Protein AF-A0A417Z3B4-F1 (afdb_monomer_lite)

Structure (mmCIF, N/CA/C/O backbone):
data_AF-A0A417Z3B4-F1
#
_entry.id   AF-A0A417Z3B4-F1
#
loop_
_atom_site.group_PDB
_atom_site.id
_atom_site.type_symbol
_atom_site.label_atom_id
_atom_site.label_alt_id
_atom_site.label_comp_id
_atom_site.label_asym_id
_atom_site.label_entity_id
_atom_site.label_seq_id
_atom_site.pdbx_PDB_ins_code
_atom_site.Cartn_x
_atom_site.Cartn_y
_atom_site.Cartn_z
_atom_site.occupancy
_atom_site.B_iso_or_equiv
_atom_site.auth_seq_id
_atom_site.auth_comp_id
_atom_site.auth_asym_id
_atom_site.auth_atom_id
_atom_site.pdbx_PDB_model_num
ATOM 1 N N . MET A 1 1 ? 19.750 57.402 -3.730 1.00 43.84 1 MET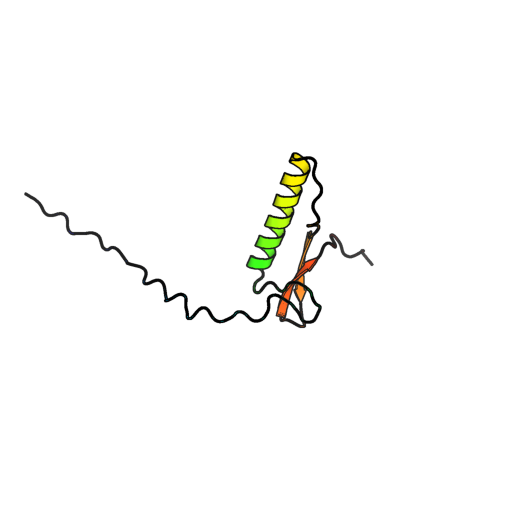 A N 1
ATOM 2 C CA . MET A 1 1 ? 18.890 57.104 -4.896 1.00 43.84 1 MET A CA 1
ATOM 3 C C . MET A 1 1 ? 19.124 55.664 -5.330 1.00 43.84 1 MET A C 1
ATOM 5 O O . MET A 1 1 ? 20.268 55.245 -5.408 1.00 43.84 1 MET A O 1
ATOM 9 N N . SER A 1 2 ? 18.022 54.934 -5.515 1.00 51.94 2 SER A N 1
ATOM 10 C CA . SER A 1 2 ? 17.836 53.557 -6.003 1.00 51.94 2 SER A CA 1
ATOM 11 C C . SER A 1 2 ? 18.866 53.071 -7.038 1.00 51.94 2 SER A C 1
ATOM 13 O O . SER A 1 2 ? 19.339 53.855 -7.855 1.00 51.94 2 SER A O 1
ATOM 15 N N . ARG A 1 3 ? 19.190 51.771 -7.088 1.00 50.28 3 ARG A N 1
ATOM 16 C CA . ARG A 1 3 ? 18.411 50.765 -7.844 1.00 50.28 3 ARG A CA 1
ATOM 17 C C . ARG A 1 3 ? 18.693 49.338 -7.333 1.00 50.28 3 ARG A C 1
ATOM 19 O O . ARG A 1 3 ? 19.794 48.830 -7.504 1.00 50.28 3 ARG A O 1
ATOM 26 N N . ARG A 1 4 ? 17.680 48.681 -6.751 1.00 54.50 4 ARG A N 1
ATOM 27 C CA . ARG A 1 4 ? 17.624 47.214 -6.595 1.00 54.50 4 ARG A CA 1
ATOM 28 C C . ARG A 1 4 ? 17.097 46.639 -7.911 1.00 54.50 4 ARG A C 1
ATOM 30 O O . ARG A 1 4 ? 16.037 47.066 -8.362 1.00 54.50 4 ARG A O 1
ATOM 37 N N . THR A 1 5 ? 17.835 45.737 -8.548 1.00 61.47 5 THR A N 1
ATOM 38 C CA . THR A 1 5 ? 17.408 45.052 -9.777 1.00 61.47 5 THR A CA 1
ATOM 39 C C . THR A 1 5 ? 16.436 43.903 -9.463 1.00 61.47 5 THR A C 1
ATOM 41 O O . THR A 1 5 ? 16.470 43.352 -8.359 1.00 61.47 5 THR A O 1
ATOM 44 N N . PRO A 1 6 ? 15.516 43.569 -10.387 1.00 53.91 6 PRO A N 1
ATOM 45 C CA . PRO A 1 6 ? 14.380 42.707 -10.095 1.00 53.91 6 PRO A CA 1
ATOM 46 C C . PRO A 1 6 ? 14.712 41.209 -10.123 1.00 53.91 6 PRO A C 1
ATOM 48 O O . PRO A 1 6 ? 15.534 40.722 -10.893 1.00 53.91 6 PRO A O 1
ATOM 51 N N . SER A 1 7 ? 13.978 40.509 -9.262 1.00 55.25 7 SER A N 1
ATOM 52 C CA . SER A 1 7 ? 13.848 39.066 -9.062 1.00 55.25 7 SER A CA 1
ATOM 53 C C . SER A 1 7 ? 13.861 38.219 -10.346 1.00 55.25 7 SER A C 1
ATOM 55 O O . SER A 1 7 ? 12.958 38.309 -11.180 1.00 55.25 7 SER A O 1
ATOM 57 N N . HIS A 1 8 ? 14.840 37.313 -10.461 1.00 51.72 8 HIS A N 1
ATOM 58 C CA . HIS A 1 8 ? 14.801 36.179 -11.388 1.00 51.72 8 HIS A CA 1
ATOM 59 C C . HIS A 1 8 ? 13.772 35.146 -10.908 1.00 51.72 8 HIS A C 1
ATOM 61 O O . HIS A 1 8 ? 14.110 34.119 -10.317 1.00 51.72 8 HIS A O 1
ATOM 67 N N . ILE A 1 9 ? 12.494 35.399 -11.178 1.00 58.44 9 ILE A N 1
ATOM 68 C CA . ILE A 1 9 ? 11.444 34.403 -10.982 1.00 58.44 9 ILE A CA 1
ATOM 69 C C . ILE A 1 9 ? 11.594 33.369 -12.106 1.00 58.44 9 ILE A C 1
ATOM 71 O O . ILE A 1 9 ? 11.103 33.560 -13.217 1.00 58.44 9 ILE A O 1
ATOM 75 N N . ARG A 1 10 ? 12.300 32.265 -11.830 1.00 56.16 10 ARG A N 1
ATOM 76 C CA . ARG A 1 10 ? 12.255 31.050 -12.658 1.00 56.16 10 ARG A CA 1
ATOM 77 C C . ARG A 1 10 ? 10.827 30.503 -12.613 1.00 56.16 10 ARG A C 1
ATOM 79 O O . ARG A 1 10 ?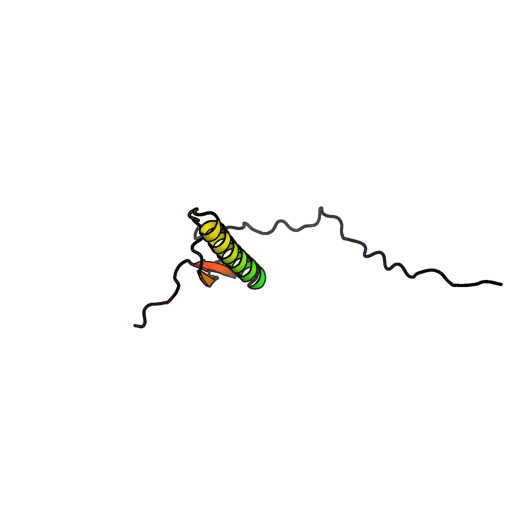 10.489 29.677 -11.768 1.00 56.16 10 ARG A O 1
ATOM 86 N N . THR A 1 11 ? 9.973 30.974 -13.514 1.00 56.22 11 THR A N 1
ATOM 87 C CA . THR A 1 11 ? 8.670 30.369 -13.780 1.00 56.22 11 THR A CA 1
ATOM 88 C C . THR A 1 11 ? 8.912 28.969 -14.327 1.00 56.22 11 THR A C 1
ATOM 90 O O . THR A 1 11 ? 9.259 28.761 -15.488 1.00 56.22 11 THR A O 1
ATOM 93 N N . THR A 1 12 ? 8.778 27.971 -13.457 1.00 59.09 12 THR A N 1
ATOM 94 C CA . THR A 1 12 ? 8.778 26.572 -13.874 1.00 59.09 12 THR A CA 1
ATOM 95 C C . THR A 1 12 ? 7.571 26.375 -14.793 1.00 59.09 12 THR A C 1
ATOM 97 O O . THR A 1 12 ? 6.424 26.365 -14.348 1.00 59.09 12 THR A O 1
ATOM 100 N N . ARG A 1 13 ? 7.809 26.287 -16.109 1.00 59.84 13 ARG A N 1
ATOM 101 C CA . ARG A 1 13 ? 6.779 25.934 -17.095 1.00 59.84 13 ARG A CA 1
ATOM 102 C C . ARG A 1 13 ? 6.293 24.522 -16.763 1.00 59.84 13 ARG A C 1
ATOM 104 O O . ARG A 1 13 ? 6.890 23.539 -17.189 1.00 59.84 13 ARG A O 1
ATOM 111 N N . ARG A 1 14 ? 5.241 24.408 -15.947 1.00 60.78 14 ARG A N 1
ATOM 112 C CA . ARG A 1 14 ? 4.555 23.135 -15.704 1.00 60.78 14 ARG A CA 1
ATOM 113 C C . ARG A 1 14 ? 3.958 22.674 -17.030 1.00 60.78 14 ARG A C 1
ATOM 115 O O . ARG A 1 14 ? 3.176 23.398 -17.639 1.00 60.78 14 ARG A O 1
ATOM 122 N N . ALA A 1 15 ? 4.367 21.490 -17.477 1.00 60.25 15 ALA A N 1
ATOM 123 C CA . ALA A 1 15 ? 3.889 20.889 -18.714 1.00 60.25 15 ALA A CA 1
ATOM 124 C C . ALA A 1 15 ? 2.347 20.756 -18.724 1.00 60.25 15 ALA A C 1
ATOM 126 O O . ALA A 1 15 ? 1.741 20.551 -17.664 1.00 60.25 15 ALA A O 1
ATOM 127 N N . PRO A 1 16 ? 1.699 20.864 -19.900 1.00 59.53 16 PRO A N 1
ATOM 128 C CA . PRO A 1 16 ? 0.249 20.763 -20.026 1.00 59.53 16 PRO A CA 1
ATOM 129 C C . PRO A 1 16 ? -0.249 19.383 -19.577 1.00 59.53 16 PRO A C 1
ATOM 131 O O . PRO A 1 16 ? 0.258 18.345 -20.004 1.00 59.53 16 PRO A O 1
ATOM 134 N N . ARG A 1 17 ? -1.282 19.381 -18.723 1.00 58.16 17 ARG A N 1
ATOM 135 C CA . ARG A 1 17 ? -1.832 18.190 -18.042 1.00 58.16 17 ARG A CA 1
ATOM 136 C C . ARG A 1 17 ? -2.347 17.097 -18.994 1.00 58.16 17 ARG A C 1
ATOM 138 O O . ARG A 1 17 ? -2.535 15.965 -18.565 1.00 58.16 17 ARG A O 1
ATOM 145 N N . HIS A 1 18 ? -2.545 17.415 -20.272 1.00 61.56 18 HIS A N 1
ATOM 146 C CA . HIS A 1 18 ? -3.128 16.519 -21.274 1.00 61.56 18 HIS A CA 1
ATOM 147 C C . HIS A 1 18 ? -2.135 15.515 -21.891 1.00 61.56 18 HIS A C 1
ATOM 149 O O . HIS A 1 18 ? -2.574 14.547 -22.500 1.00 61.56 18 HIS A O 1
ATOM 155 N N . LEU A 1 19 ? -0.818 15.686 -21.695 1.00 58.16 19 LEU A N 1
ATOM 156 C CA . LEU A 1 19 ? 0.204 14.690 -22.076 1.00 58.16 19 LEU A CA 1
ATOM 157 C C . LEU A 1 19 ? 0.567 13.723 -20.936 1.00 58.16 19 LEU A C 1
ATOM 159 O O . LEU A 1 19 ? 1.570 13.009 -21.014 1.00 58.16 19 LEU A O 1
ATOM 163 N N . ALA A 1 20 ? -0.228 13.679 -19.864 1.00 57.41 20 ALA A N 1
ATOM 164 C CA . ALA A 1 20 ? -0.090 12.642 -18.852 1.00 57.41 20 ALA A CA 1
ATOM 165 C C . ALA A 1 20 ? -0.414 11.288 -19.502 1.00 57.41 20 ALA A C 1
ATOM 167 O O . ALA A 1 20 ? -1.579 10.927 -19.666 1.00 57.41 20 ALA A O 1
ATOM 168 N N . LYS A 1 21 ? 0.634 10.569 -19.931 1.00 55.53 21 LYS A N 1
ATOM 169 C CA . LYS A 1 21 ? 0.553 9.212 -20.484 1.00 55.53 21 LYS A CA 1
ATOM 170 C C . LYS A 1 21 ? -0.404 8.399 -19.612 1.00 55.53 21 LYS A C 1
ATOM 172 O O . LYS A 1 21 ? -0.178 8.311 -18.404 1.00 55.53 21 LYS A O 1
ATOM 177 N N . LYS A 1 22 ? -1.467 7.837 -20.207 1.00 50.69 22 LYS A N 1
ATOM 178 C CA . LYS A 1 22 ? -2.343 6.876 -19.523 1.00 50.69 22 LYS A CA 1
ATOM 179 C C . LYS A 1 22 ? -1.434 5.798 -18.945 1.00 50.69 22 LYS A C 1
ATOM 181 O O . LYS A 1 22 ? -0.794 5.065 -19.695 1.00 50.69 22 LYS A O 1
ATOM 186 N N . HIS A 1 23 ? -1.300 5.771 -17.622 1.00 52.56 23 HIS A N 1
ATOM 187 C CA . HIS A 1 23 ? -0.574 4.689 -16.988 1.00 52.56 23 HIS A CA 1
ATOM 188 C C . HIS A 1 23 ? -1.349 3.401 -17.268 1.00 52.56 23 HIS A C 1
ATOM 190 O O . HIS A 1 23 ? -2.566 3.411 -17.069 1.00 52.56 23 HIS A O 1
ATOM 196 N N . PRO A 1 24 ? -0.678 2.344 -17.767 1.00 55.34 24 PRO A N 1
ATOM 197 C CA . PRO A 1 24 ? -1.318 1.051 -17.953 1.00 55.34 24 PRO A CA 1
ATOM 198 C C . PRO A 1 24 ? -1.917 0.619 -16.618 1.00 55.34 24 PRO A C 1
ATOM 200 O O . PRO A 1 24 ? -1.401 1.001 -15.561 1.00 55.34 24 PRO A O 1
ATOM 203 N N . ASP A 1 25 ? -3.038 -0.087 -16.703 1.00 60.69 25 ASP A N 1
ATOM 204 C CA . ASP A 1 25 ? -3.952 -0.384 -15.611 1.00 60.69 25 ASP A CA 1
ATOM 205 C C . ASP A 1 25 ? -3.278 -0.600 -14.250 1.00 60.69 25 ASP A C 1
ATOM 207 O O . ASP A 1 25 ? -2.250 -1.266 -14.104 1.00 60.69 25 ASP A O 1
ATOM 211 N N . ARG A 1 26 ? -3.904 -0.041 -13.207 1.00 69.31 26 ARG A N 1
ATOM 212 C CA . ARG A 1 26 ? -3.480 -0.213 -11.804 1.00 69.31 26 ARG A CA 1
ATOM 213 C C . ARG A 1 26 ? -3.607 -1.664 -11.324 1.00 69.31 26 ARG A C 1
ATOM 215 O O . ARG A 1 26 ? -3.338 -1.936 -10.157 1.00 69.31 26 ARG A O 1
ATOM 222 N N . SER A 1 27 ? -4.041 -2.575 -12.187 1.00 76.69 27 SER A N 1
ATOM 223 C CA . SER A 1 27 ? -4.209 -3.996 -11.934 1.00 76.69 27 SER A CA 1
ATOM 224 C C . SER A 1 27 ? -3.130 -4.800 -12.651 1.00 76.69 27 SER A C 1
ATOM 226 O O . SER A 1 27 ? -2.849 -4.604 -13.829 1.00 76.69 27 SER A O 1
ATOM 228 N N . CYS A 1 28 ? -2.530 -5.729 -11.922 1.00 82.81 28 CYS A N 1
ATOM 229 C CA . CYS A 1 28 ? -1.811 -6.858 -12.488 1.00 82.81 28 CYS A CA 1
ATOM 230 C C . CYS A 1 28 ? -2.819 -7.874 -13.049 1.00 82.81 28 CYS A C 1
ATOM 232 O O . CYS A 1 28 ? -3.928 -7.971 -12.527 1.00 82.81 28 CYS A O 1
ATOM 234 N N . ASP A 1 29 ? -2.407 -8.704 -14.008 1.00 80.62 29 ASP A N 1
ATOM 235 C CA . ASP A 1 29 ? -3.213 -9.820 -14.538 1.00 80.62 29 ASP A CA 1
ATOM 236 C C . ASP A 1 29 ? -3.659 -10.809 -13.445 1.00 80.62 29 ASP A C 1
ATOM 238 O O . ASP A 1 29 ? -4.680 -11.474 -13.566 1.00 80.62 29 ASP A O 1
ATOM 242 N N . SER A 1 30 ? -2.941 -10.848 -12.315 1.00 78.75 30 SER A N 1
ATOM 243 C CA . SER A 1 30 ? -3.358 -11.577 -11.104 1.00 78.75 30 SER A CA 1
ATOM 244 C C . SER A 1 30 ? -4.563 -10.971 -10.365 1.00 78.75 30 SER A C 1
ATOM 246 O O . SER A 1 30 ? -4.930 -11.459 -9.299 1.00 78.75 30 SER A O 1
ATOM 248 N N . GLY A 1 31 ? -5.123 -9.858 -10.845 1.00 82.44 31 GLY A N 1
ATOM 249 C CA . GLY A 1 31 ? -6.157 -9.076 -10.161 1.00 82.44 31 GLY A CA 1
ATOM 250 C C . GLY A 1 31 ? -5.640 -8.238 -8.984 1.00 82.44 31 GLY A C 1
ATOM 251 O O . GLY A 1 31 ? -6.410 -7.524 -8.345 1.00 82.44 31 GLY A O 1
ATOM 252 N N . LYS A 1 32 ? -4.336 -8.298 -8.676 1.00 84.06 32 LYS A N 1
ATOM 253 C CA . LYS A 1 32 ? -3.718 -7.529 -7.583 1.00 84.06 32 LYS A CA 1
ATOM 254 C C . LYS A 1 32 ? -3.405 -6.098 -8.008 1.00 84.06 32 LYS A C 1
ATOM 256 O O . LYS A 1 32 ? -3.142 -5.826 -9.177 1.00 84.06 32 LYS A O 1
ATOM 261 N N . ILE A 1 33 ? -3.374 -5.186 -7.036 1.00 86.69 33 ILE A N 1
ATOM 262 C CA . ILE A 1 33 ? -2.995 -3.790 -7.275 1.00 86.69 33 ILE A CA 1
ATOM 263 C C . ILE A 1 33 ? -1.507 -3.722 -7.635 1.00 86.69 33 ILE A C 1
ATOM 265 O O . ILE A 1 33 ? -0.647 -4.112 -6.842 1.00 86.69 33 ILE A O 1
ATOM 269 N N . ARG A 1 34 ? -1.222 -3.180 -8.820 1.00 89.25 34 ARG A N 1
ATOM 270 C CA . ARG A 1 34 ? 0.120 -2.908 -9.326 1.00 89.25 34 ARG A CA 1
ATOM 271 C C . ARG A 1 34 ? 0.566 -1.513 -8.905 1.00 89.25 34 ARG A C 1
ATOM 273 O O . ARG A 1 34 ? 0.019 -0.505 -9.356 1.00 89.25 34 ARG A O 1
ATOM 280 N N . TYR A 1 35 ? 1.634 -1.451 -8.121 1.00 88.56 35 TYR A N 1
ATOM 281 C CA . TYR A 1 35 ? 2.385 -0.222 -7.898 1.00 88.56 35 TYR A CA 1
ATOM 282 C C . TYR A 1 35 ? 3.503 -0.120 -8.934 1.00 88.56 35 TYR A C 1
ATOM 284 O O . TYR A 1 35 ? 4.251 -1.073 -9.156 1.00 88.56 35 TYR A O 1
ATOM 292 N N . ARG A 1 36 ? 3.591 1.041 -9.593 1.00 83.50 36 ARG A N 1
ATOM 293 C CA . ARG A 1 36 ? 4.571 1.299 -10.656 1.00 83.50 36 ARG A CA 1
ATOM 294 C C . ARG A 1 36 ? 6.007 1.192 -10.145 1.00 83.50 36 ARG A C 1
ATOM 296 O O . ARG A 1 36 ? 6.818 0.526 -10.771 1.00 83.50 36 ARG A O 1
ATOM 303 N N . ASP A 1 37 ? 6.269 1.817 -9.002 1.00 87.00 37 ASP A N 1
ATOM 304 C CA . ASP A 1 37 ? 7.602 1.957 -8.423 1.00 87.00 37 ASP A CA 1
ATOM 305 C C . ASP A 1 37 ? 7.595 1.530 -6.953 1.00 87.00 37 ASP A C 1
ATOM 307 O O . ASP A 1 37 ? 6.573 1.641 -6.264 1.00 87.00 37 ASP A O 1
ATOM 311 N N . HIS A 1 38 ? 8.756 1.107 -6.446 1.00 87.69 38 HIS A N 1
ATOM 312 C CA . HIS A 1 38 ? 8.917 0.697 -5.049 1.00 87.69 38 HIS A CA 1
ATOM 313 C C . HIS A 1 38 ? 8.491 1.808 -4.081 1.00 87.69 38 HIS A C 1
ATOM 315 O O . HIS A 1 38 ? 7.807 1.550 -3.097 1.00 87.69 38 HIS A O 1
ATOM 321 N N . VAL A 1 39 ? 8.812 3.066 -4.403 1.00 89.19 39 VAL A N 1
ATOM 322 C CA . VAL A 1 39 ? 8.431 4.240 -3.600 1.00 89.19 39 VAL A CA 1
ATOM 323 C C . VAL A 1 39 ? 6.911 4.361 -3.462 1.00 89.19 39 VAL A C 1
ATOM 325 O O . VAL A 1 39 ? 6.410 4.632 -2.372 1.00 89.19 39 VAL A O 1
ATOM 328 N N . ALA A 1 40 ? 6.163 4.111 -4.541 1.00 87.25 40 ALA A N 1
ATOM 329 C CA . ALA A 1 40 ? 4.703 4.134 -4.501 1.00 87.25 40 ALA A CA 1
ATOM 330 C C . ALA A 1 40 ? 4.145 3.000 -3.624 1.00 87.25 40 ALA A C 1
ATOM 332 O O . ALA A 1 40 ? 3.188 3.215 -2.881 1.00 87.25 40 ALA A O 1
ATOM 333 N N . ALA A 1 41 ? 4.770 1.820 -3.662 1.00 90.81 41 ALA A N 1
ATOM 334 C CA . ALA A 1 41 ? 4.405 0.699 -2.799 1.00 90.81 41 ALA A CA 1
ATOM 335 C C . ALA A 1 41 ? 4.710 0.983 -1.315 1.00 90.81 41 ALA A C 1
ATOM 337 O O . ALA A 1 41 ? 3.869 0.716 -0.461 1.00 90.81 41 ALA A O 1
ATOM 338 N N . VAL A 1 42 ? 5.863 1.589 -1.003 1.00 91.94 42 VAL A N 1
ATOM 339 C CA . VAL A 1 42 ? 6.229 2.024 0.360 1.00 91.94 42 VAL A CA 1
ATOM 340 C C . VAL A 1 42 ? 5.259 3.075 0.881 1.00 91.94 42 VAL A C 1
ATOM 342 O O . VAL A 1 42 ? 4.771 2.959 2.002 1.00 91.94 42 VAL A O 1
ATOM 345 N N . SER A 1 43 ? 4.920 4.072 0.062 1.00 91.25 43 SER A N 1
ATOM 346 C CA . SER A 1 43 ? 3.935 5.086 0.440 1.00 91.25 43 SER A CA 1
ATOM 347 C C . SER A 1 43 ? 2.584 4.452 0.777 1.00 91.25 43 SER A C 1
ATOM 349 O O . SER A 1 43 ? 2.009 4.773 1.814 1.00 91.25 43 SER A O 1
ATOM 351 N N . ALA A 1 44 ? 2.118 3.498 -0.033 1.00 90.50 44 ALA A N 1
ATOM 352 C CA . ALA A 1 44 ? 0.883 2.775 0.242 1.00 90.50 44 ALA A CA 1
ATOM 353 C C . ALA A 1 44 ? 0.963 1.915 1.515 1.00 90.50 44 ALA A C 1
ATOM 355 O O . ALA A 1 44 ? -0.008 1.864 2.272 1.00 90.50 44 ALA A O 1
ATOM 356 N N . LEU A 1 45 ? 2.112 1.286 1.784 1.00 91.81 45 LEU A N 1
ATOM 357 C CA . LEU A 1 45 ? 2.346 0.529 3.013 1.00 91.81 45 LEU A CA 1
ATOM 358 C C . LEU A 1 45 ? 2.293 1.436 4.253 1.00 91.81 45 LEU A C 1
ATOM 360 O O . LEU A 1 45 ? 1.641 1.090 5.238 1.00 91.81 45 LEU A O 1
ATOM 364 N N . HIS A 1 46 ? 2.913 2.618 4.193 1.00 92.75 46 HIS A N 1
ATOM 365 C CA . HIS A 1 46 ? 2.816 3.614 5.261 1.00 92.75 46 HIS A CA 1
ATOM 366 C C . HIS A 1 46 ? 1.380 4.102 5.442 1.00 92.75 46 HIS A C 1
ATOM 368 O O . HIS A 1 46 ? 0.899 4.135 6.568 1.00 92.75 46 HIS A O 1
ATOM 374 N N . SER A 1 47 ? 0.654 4.398 4.358 1.00 90.00 47 SER A N 1
ATOM 375 C CA . SER A 1 47 ? -0.762 4.773 4.452 1.00 90.00 47 SER A CA 1
ATOM 376 C C . SER A 1 47 ? -1.610 3.685 5.114 1.00 90.00 47 SER A C 1
ATOM 378 O O . SER A 1 47 ? -2.481 4.008 5.917 1.00 90.00 47 SER A O 1
ATOM 380 N N . ALA A 1 48 ? -1.347 2.407 4.828 1.00 90.00 48 ALA A N 1
ATOM 381 C CA . ALA A 1 48 ? -2.017 1.296 5.497 1.00 90.00 48 ALA A CA 1
ATOM 382 C C . ALA A 1 48 ? -1.678 1.240 6.998 1.00 90.00 48 ALA A C 1
ATOM 384 O O . ALA A 1 48 ? -2.578 1.074 7.817 1.00 90.00 48 ALA A O 1
ATOM 385 N N . ALA A 1 49 ? -0.409 1.431 7.373 1.00 89.62 49 ALA A N 1
ATOM 386 C CA . ALA A 1 49 ? 0.010 1.482 8.775 1.00 89.62 49 ALA A CA 1
ATOM 387 C C . ALA A 1 49 ? -0.632 2.651 9.536 1.00 89.62 49 ALA A C 1
ATOM 389 O O . ALA A 1 49 ? -1.176 2.459 10.620 1.00 89.62 49 ALA A O 1
ATOM 390 N N . THR A 1 50 ? -0.636 3.841 8.939 1.00 91.44 50 THR A N 1
ATOM 391 C CA . THR A 1 50 ? -1.289 5.029 9.491 1.00 91.44 50 THR A CA 1
ATOM 392 C C . THR A 1 50 ? -2.794 4.817 9.647 1.00 91.44 50 THR A C 1
ATOM 394 O O . THR A 1 50 ? -3.344 5.129 10.698 1.00 91.44 50 THR A O 1
ATOM 397 N N . ALA A 1 51 ? -3.462 4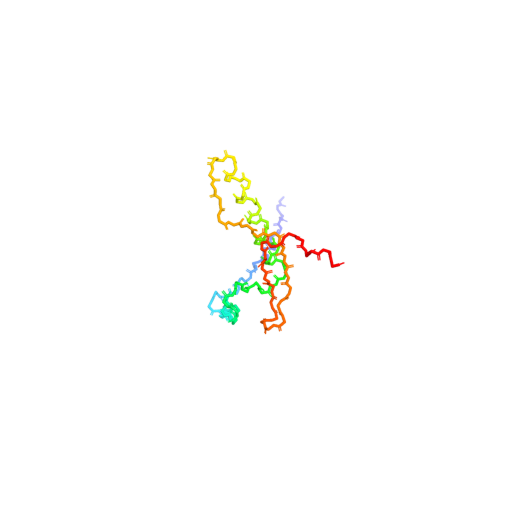.239 8.644 1.00 88.62 51 ALA A N 1
ATOM 398 C CA . ALA A 1 51 ? -4.890 3.943 8.721 1.00 88.62 51 ALA A CA 1
ATOM 399 C C . ALA A 1 51 ? -5.219 2.963 9.857 1.00 88.62 51 ALA A C 1
ATOM 401 O O . ALA A 1 51 ? -6.201 3.177 10.563 1.00 88.62 51 ALA A O 1
ATOM 402 N N . ARG A 1 52 ? -4.392 1.927 10.063 1.00 89.06 52 ARG A N 1
ATOM 403 C CA . ARG A 1 52 ? -4.542 1.009 11.203 1.00 89.06 52 ARG A CA 1
ATOM 404 C C . ARG A 1 52 ? -4.431 1.745 12.531 1.00 89.06 52 ARG A C 1
ATOM 406 O O . ARG A 1 52 ? -5.326 1.616 13.353 1.00 89.06 52 ARG A O 1
ATOM 413 N N . HIS A 1 53 ? -3.398 2.568 12.689 1.00 89.88 53 HIS A N 1
ATOM 414 C CA . HIS A 1 53 ? -3.194 3.329 13.918 1.00 89.88 53 HIS A CA 1
ATOM 415 C C . HIS A 1 53 ? -4.373 4.263 14.231 1.00 89.88 53 HIS A C 1
ATOM 417 O O . HIS A 1 53 ? -4.873 4.283 15.350 1.00 89.88 53 HIS A O 1
ATOM 423 N N . PHE A 1 54 ? -4.876 5.001 13.238 1.00 91.62 54 PHE A N 1
ATOM 424 C CA . PHE A 1 54 ? -6.036 5.873 13.447 1.00 91.62 54 PHE A CA 1
ATOM 425 C C . PHE A 1 54 ? -7.314 5.106 13.776 1.00 91.62 54 PHE A C 1
ATOM 427 O O . PHE A 1 54 ? -8.126 5.589 14.559 1.00 91.62 54 PHE A O 1
ATOM 434 N N . ALA A 1 55 ? -7.508 3.928 13.191 1.00 90.19 55 ALA A N 1
ATOM 435 C CA . ALA A 1 55 ? -8.671 3.112 13.492 1.00 90.19 55 ALA A CA 1
ATOM 436 C C . ALA A 1 55 ? -8.596 2.507 14.898 1.00 90.19 55 ALA A C 1
ATOM 438 O O . ALA A 1 55 ? -9.594 2.550 15.606 1.00 90.19 55 ALA A O 1
ATOM 439 N N . GLU A 1 56 ? -7.414 2.064 15.338 1.00 90.06 56 GLU A N 1
ATOM 440 C CA . GLU A 1 56 ? -7.173 1.648 16.727 1.00 90.06 56 GLU A CA 1
ATOM 441 C C . GLU A 1 56 ? -7.529 2.773 17.708 1.00 90.06 56 GLU A C 1
ATOM 443 O O . GLU A 1 56 ? -8.264 2.545 18.666 1.00 90.06 56 GLU A O 1
ATOM 448 N N . LEU A 1 57 ? -7.087 4.006 17.431 1.00 92.25 57 LEU A N 1
ATOM 449 C CA . LEU A 1 57 ? -7.420 5.179 18.247 1.00 92.25 57 LEU A CA 1
ATOM 450 C C . LEU A 1 57 ? -8.920 5.509 18.242 1.00 92.25 57 LEU A C 1
ATOM 452 O O . LEU A 1 57 ? -9.455 5.956 19.252 1.00 92.25 57 LEU A O 1
ATOM 456 N N . ALA A 1 58 ? -9.596 5.304 17.112 1.00 91.62 58 ALA A N 1
ATOM 457 C CA . ALA A 1 58 ? -11.027 5.553 16.964 1.00 91.62 58 ALA A CA 1
ATOM 458 C C . ALA A 1 58 ? -11.910 4.384 17.447 1.00 91.62 58 ALA A C 1
ATOM 460 O O . ALA A 1 58 ? -13.133 4.500 17.411 1.00 91.62 58 ALA A O 1
ATOM 461 N N . GLY A 1 59 ? -11.323 3.256 17.867 1.00 91.38 59 GLY A N 1
ATOM 462 C CA . GLY A 1 59 ? -12.067 2.043 18.222 1.00 91.38 59 GLY A CA 1
ATOM 463 C C . GLY A 1 59 ? -12.758 1.369 17.028 1.00 91.38 59 GLY A C 1
ATOM 464 O O . GLY A 1 59 ? -13.779 0.704 17.195 1.00 91.38 59 GLY A O 1
ATOM 465 N N . HIS A 1 60 ? -12.234 1.556 15.816 1.00 90.88 60 HIS A N 1
ATOM 466 C CA . HIS A 1 60 ? -12.747 0.969 14.581 1.00 90.88 60 HIS A CA 1
ATOM 467 C C . HIS A 1 60 ? -11.781 -0.063 13.993 1.00 90.88 60 HIS A C 1
ATOM 469 O O . HIS A 1 60 ? -10.568 0.013 14.162 1.00 90.88 60 HIS A O 1
ATOM 475 N N . ASP A 1 61 ? -12.326 -0.994 13.211 1.00 85.19 61 ASP A N 1
ATOM 476 C CA . ASP A 1 61 ? -11.532 -1.948 12.442 1.00 85.19 61 ASP A CA 1
ATOM 477 C C . ASP A 1 61 ? -11.217 -1.433 11.035 1.00 85.19 61 ASP A C 1
ATOM 479 O O . ASP A 1 61 ? -12.054 -0.824 10.360 1.00 85.19 61 ASP A O 1
ATOM 483 N N . THR A 1 62 ? -10.022 -1.762 10.533 1.00 85.69 62 THR A N 1
ATOM 484 C CA . THR A 1 62 ? -9.672 -1.543 9.120 1.00 85.69 62 THR A CA 1
ATOM 485 C C . THR A 1 62 ? -9.530 -2.848 8.358 1.00 85.69 62 THR A C 1
ATOM 487 O O . THR A 1 62 ? -9.048 -3.865 8.858 1.00 85.69 62 THR A O 1
ATOM 490 N N . ARG A 1 63 ? -9.865 -2.791 7.067 1.00 84.31 63 ARG A N 1
ATOM 491 C C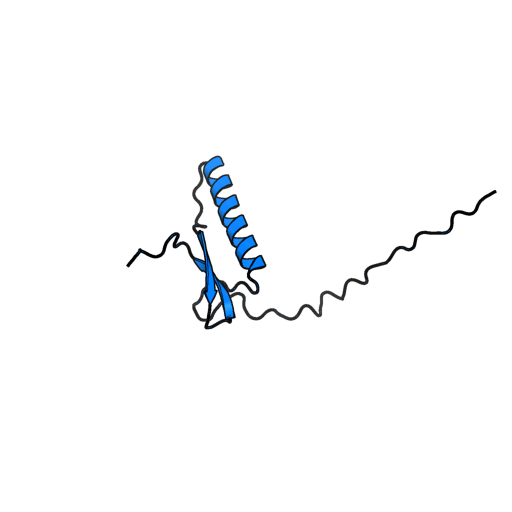A . ARG A 1 63 ? -9.615 -3.883 6.116 1.00 84.31 63 ARG A CA 1
ATOM 492 C C . ARG A 1 63 ? -8.173 -3.886 5.571 1.00 84.31 63 ARG A C 1
ATOM 494 O O . ARG A 1 63 ? -7.794 -4.813 4.863 1.00 84.31 63 ARG A O 1
ATOM 501 N N . ARG A 1 64 ? -7.365 -2.862 5.885 1.00 83.06 64 ARG A N 1
ATOM 502 C CA . ARG A 1 64 ? -6.005 -2.632 5.358 1.00 83.06 64 ARG A CA 1
ATOM 503 C C . ARG A 1 64 ? -4.955 -3.370 6.195 1.00 83.06 64 ARG A C 1
ATOM 505 O O . ARG A 1 64 ? -4.339 -2.817 7.109 1.00 83.06 64 ARG A O 1
ATOM 512 N N . ARG A 1 65 ? -4.768 -4.656 5.896 1.00 84.62 65 ARG A N 1
ATOM 513 C CA . ARG A 1 65 ? -3.843 -5.553 6.618 1.00 84.62 65 ARG A CA 1
ATOM 514 C C . ARG A 1 65 ? -2.497 -5.738 5.919 1.00 84.62 65 ARG A C 1
ATOM 516 O O . ARG A 1 65 ? -1.775 -6.678 6.226 1.00 84.62 65 ARG A O 1
ATOM 523 N N . GLU A 1 66 ? -2.157 -4.882 4.961 1.00 89.00 66 GLU A N 1
ATOM 524 C CA . GLU A 1 66 ? -0.907 -5.008 4.218 1.00 89.00 66 GLU A CA 1
ATOM 525 C C . GLU A 1 66 ? 0.308 -4.762 5.132 1.00 89.00 66 GLU A C 1
ATOM 527 O O . GLU A 1 66 ? 0.346 -3.783 5.887 1.00 89.00 66 GLU A O 1
ATOM 532 N N . SER A 1 67 ? 1.302 -5.650 5.055 1.00 87.19 67 SER A N 1
ATOM 533 C CA . SER A 1 67 ? 2.494 -5.668 5.912 1.00 87.19 67 SER A CA 1
ATOM 534 C C . SER A 1 67 ? 3.813 -5.684 5.144 1.00 87.19 67 SER A C 1
ATOM 536 O O . SER A 1 67 ? 4.830 -5.274 5.697 1.00 87.19 67 SER A O 1
ATOM 538 N N . ARG A 1 68 ? 3.830 -6.147 3.888 1.00 88.94 68 ARG A N 1
ATOM 539 C CA . ARG A 1 68 ? 5.070 -6.306 3.116 1.00 88.94 68 ARG A CA 1
ATOM 540 C C . ARG A 1 68 ? 4.881 -5.973 1.640 1.00 88.94 68 ARG A C 1
ATOM 542 O O . ARG A 1 68 ? 3.796 -6.135 1.087 1.00 88.94 68 ARG A O 1
ATOM 549 N N . ILE A 1 69 ? 5.971 -5.539 1.009 1.00 91.69 69 ILE A N 1
ATOM 550 C CA . ILE A 1 69 ? 6.084 -5.294 -0.431 1.00 91.69 69 ILE A CA 1
ATOM 551 C C . ILE A 1 69 ? 6.871 -6.440 -1.075 1.00 91.69 69 ILE A C 1
ATOM 553 O O . ILE A 1 69 ? 7.859 -6.914 -0.510 1.00 91.69 69 ILE A O 1
ATOM 557 N N . TYR A 1 70 ? 6.462 -6.869 -2.266 1.00 90.12 70 TYR A N 1
ATOM 558 C CA . TYR A 1 70 ? 7.236 -7.785 -3.104 1.00 90.12 70 TYR A CA 1
ATOM 559 C C . TYR A 1 70 ? 7.157 -7.382 -4.579 1.00 90.12 70 TYR A C 1
ATOM 561 O O . TYR A 1 70 ? 6.168 -6.798 -5.028 1.00 90.12 70 TYR A O 1
ATOM 569 N N . GLY A 1 71 ? 8.218 -7.681 -5.328 1.00 88.94 71 GLY A N 1
ATOM 570 C CA . GLY A 1 71 ? 8.244 -7.507 -6.778 1.00 88.94 71 GLY A CA 1
ATOM 571 C C . GLY A 1 71 ? 7.452 -8.613 -7.473 1.00 88.94 71 GLY A C 1
ATOM 572 O O . GLY A 1 71 ? 7.576 -9.787 -7.131 1.00 88.94 71 GLY A O 1
ATOM 573 N N . CYS A 1 72 ? 6.630 -8.245 -8.448 1.00 87.94 72 CYS A N 1
ATOM 574 C CA . CYS A 1 72 ? 5.902 -9.178 -9.294 1.00 87.94 72 CYS A CA 1
ATOM 575 C C . CYS A 1 72 ? 6.665 -9.401 -10.603 1.00 87.94 72 CYS A C 1
ATOM 577 O O . CYS A 1 72 ? 6.885 -8.454 -11.357 1.00 87.94 72 CYS A O 1
ATOM 579 N N . ALA A 1 73 ? 7.004 -10.657 -10.900 1.00 84.31 73 ALA A N 1
ATOM 580 C CA . ALA A 1 73 ? 7.679 -11.028 -12.144 1.00 84.31 73 ALA A CA 1
ATOM 581 C C . ALA A 1 73 ? 6.789 -10.863 -1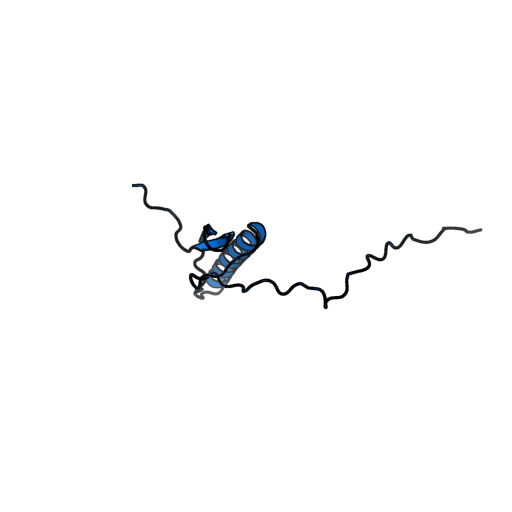3.392 1.00 84.31 73 ALA A C 1
ATOM 583 O O . ALA A 1 73 ? 7.304 -10.585 -14.468 1.00 84.31 73 ALA A O 1
ATOM 584 N N . MET A 1 74 ? 5.462 -10.987 -13.249 1.00 83.69 74 MET A N 1
ATOM 585 C CA . MET A 1 74 ? 4.524 -10.929 -14.381 1.00 83.69 74 MET A CA 1
ATOM 586 C C . MET A 1 74 ? 4.300 -9.498 -14.867 1.00 83.69 74 MET A C 1
ATOM 588 O O . MET A 1 74 ? 4.493 -9.193 -16.036 1.00 83.69 74 MET A O 1
ATOM 592 N N . CYS A 1 75 ? 3.928 -8.590 -13.959 1.00 81.88 75 CYS A N 1
ATOM 593 C CA . CYS A 1 75 ? 3.655 -7.203 -14.331 1.00 81.88 75 CYS A CA 1
ATOM 594 C C . CYS A 1 75 ? 4.860 -6.275 -14.153 1.00 81.88 75 CYS A C 1
ATOM 596 O O . CYS A 1 75 ? 4.707 -5.068 -14.330 1.00 81.88 75 CYS A O 1
ATOM 598 N N . GLN A 1 76 ? 6.024 -6.796 -13.744 1.00 83.31 76 GLN A N 1
ATOM 599 C CA . GLN A 1 76 ? 7.240 -6.013 -13.470 1.00 83.31 76 GLN A CA 1
ATOM 600 C C . GLN A 1 76 ? 6.981 -4.811 -12.540 1.00 83.31 76 GLN A C 1
ATOM 602 O O . GLN A 1 76 ? 7.539 -3.729 -12.707 1.00 83.31 76 GLN A O 1
ATOM 607 N N . GLY A 1 77 ? 6.049 -4.976 -11.602 1.00 88.00 77 GLY A N 1
ATOM 608 C CA . GLY A 1 77 ? 5.630 -3.948 -10.652 1.00 88.00 77 GLY A CA 1
ATOM 609 C C . GLY A 1 77 ? 5.793 -4.431 -9.220 1.00 88.00 77 GLY A C 1
ATOM 610 O O . GLY A 1 77 ? 6.249 -5.545 -8.975 1.00 88.00 77 GLY A O 1
ATOM 611 N N . PHE A 1 78 ? 5.385 -3.606 -8.266 1.00 89.88 78 PHE A N 1
ATOM 612 C CA . PHE A 1 78 ? 5.412 -3.948 -6.848 1.00 89.88 78 PHE A CA 1
ATOM 613 C C . PHE A 1 78 ? 4.000 -4.202 -6.352 1.00 89.88 78 PHE A C 1
ATOM 615 O O . PHE A 1 78 ? 3.085 -3.462 -6.706 1.00 89.88 78 PHE A O 1
ATOM 622 N N . HIS A 1 79 ? 3.825 -5.225 -5.526 1.00 90.94 79 HIS A N 1
ATOM 623 C CA . HIS A 1 79 ? 2.558 -5.569 -4.890 1.00 90.94 79 HIS A CA 1
ATOM 624 C C . HIS A 1 79 ? 2.706 -5.558 -3.375 1.00 90.94 79 HIS A C 1
ATOM 626 O O . HIS A 1 79 ? 3.795 -5.755 -2.834 1.00 90.94 79 HIS A O 1
ATOM 632 N N . LEU A 1 80 ? 1.576 -5.378 -2.699 1.00 90.62 80 LEU A N 1
ATO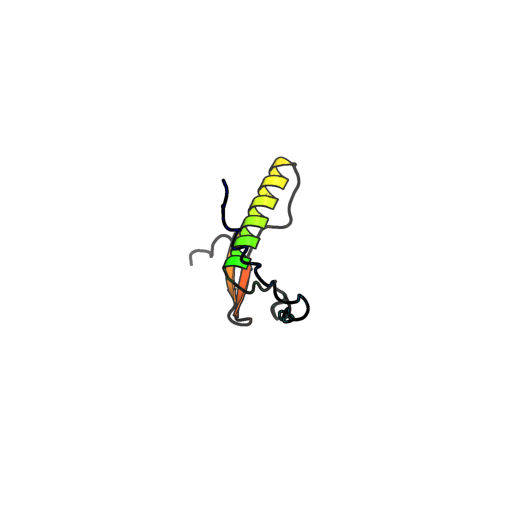M 633 C CA . LEU A 1 80 ? 1.475 -5.513 -1.255 1.00 90.62 80 LEU A CA 1
ATOM 634 C C . LEU A 1 80 ? 0.937 -6.896 -0.879 1.00 90.62 80 LEU A C 1
ATOM 636 O O . LEU A 1 80 ? 0.149 -7.497 -1.612 1.00 90.62 80 LEU A O 1
ATOM 640 N N . THR A 1 81 ? 1.373 -7.402 0.268 1.00 89.12 81 THR A N 1
ATOM 641 C CA . THR A 1 81 ? 0.860 -8.625 0.890 1.00 89.12 81 THR A CA 1
ATOM 642 C C . THR A 1 81 ? 0.573 -8.381 2.365 1.00 89.12 81 THR A C 1
ATOM 644 O O . THR A 1 81 ? 1.237 -7.562 3.001 1.00 89.12 81 THR A O 1
ATOM 647 N N . SER A 1 82 ? -0.420 -9.088 2.902 1.00 86.25 82 SER A N 1
ATOM 648 C CA . SER A 1 82 ? -0.726 -9.153 4.337 1.00 86.25 82 SER A CA 1
ATOM 649 C C . SER A 1 82 ? 0.107 -10.197 5.086 1.00 86.25 82 SER A C 1
ATOM 651 O O . SER A 1 82 ? -0.007 -10.325 6.303 1.00 86.25 82 SER A O 1
ATOM 653 N N . MET A 1 83 ? 0.935 -10.966 4.372 1.00 81.50 83 MET A N 1
ATOM 654 C CA . MET A 1 83 ? 1.827 -11.950 4.975 1.00 81.50 83 MET A CA 1
ATOM 655 C C . MET A 1 83 ? 3.019 -11.236 5.626 1.00 81.50 83 MET A C 1
ATOM 657 O O . MET A 1 83 ? 3.784 -10.539 4.951 1.00 81.50 83 MET A O 1
ATOM 661 N N . ARG A 1 84 ? 3.153 -11.375 6.949 1.00 72.50 84 ARG A N 1
ATOM 662 C CA . ARG A 1 84 ? 4.198 -10.704 7.738 1.00 72.50 84 ARG A CA 1
ATOM 663 C C . ARG A 1 84 ? 5.547 -11.419 7.619 1.00 72.50 84 ARG A C 1
ATOM 665 O O . ARG A 1 84 ? 6.552 -10.765 7.368 1.00 72.50 84 ARG A O 1
ATOM 672 N N . GLU A 1 85 ? 5.538 -12.748 7.688 1.00 67.25 85 GLU A N 1
ATOM 673 C CA . GLU A 1 85 ? 6.718 -13.617 7.615 1.00 67.25 85 GLU A CA 1
ATOM 674 C C . GLU A 1 85 ? 6.432 -14.803 6.684 1.00 67.25 85 GLU A C 1
ATOM 676 O O . GLU A 1 85 ? 5.303 -15.291 6.626 1.00 67.25 85 GLU A O 1
ATOM 681 N N . LEU A 1 86 ? 7.438 -15.240 5.920 1.00 62.22 86 LEU A N 1
ATOM 682 C CA . LEU A 1 86 ? 7.404 -16.556 5.277 1.00 62.22 86 LEU A CA 1
ATOM 683 C C . LEU A 1 86 ? 7.702 -17.578 6.383 1.00 62.22 86 LEU A C 1
ATOM 685 O O . LEU A 1 86 ? 8.639 -17.320 7.142 1.00 62.22 86 LEU A O 1
ATOM 689 N N . PRO A 1 87 ? 6.947 -18.684 6.515 1.00 53.25 87 PRO A N 1
ATOM 690 C CA . PRO A 1 87 ? 7.290 -19.709 7.492 1.00 53.25 87 PRO A CA 1
ATOM 691 C C . PRO A 1 87 ? 8.732 -20.153 7.235 1.00 53.25 87 PRO A C 1
ATOM 693 O O . PRO A 1 87 ? 9.093 -20.433 6.089 1.00 53.25 87 PRO A O 1
ATOM 696 N N . ALA A 1 88 ? 9.557 -20.142 8.284 1.00 57.62 88 ALA A N 1
ATOM 697 C CA . ALA A 1 88 ? 10.866 -20.772 8.234 1.00 57.62 88 ALA A CA 1
ATOM 698 C C . ALA A 1 88 ? 10.630 -22.249 7.898 1.00 57.62 88 ALA A C 1
ATOM 700 O O . ALA A 1 88 ? 9.914 -22.934 8.629 1.00 57.62 88 ALA A O 1
ATOM 701 N N . ALA A 1 89 ? 11.117 -22.663 6.729 1.00 51.69 89 ALA A N 1
ATOM 702 C CA . ALA A 1 89 ? 11.075 -24.048 6.279 1.00 51.69 89 ALA A CA 1
ATOM 703 C C . ALA A 1 89 ? 12.045 -24.904 7.097 1.00 51.69 89 ALA A C 1
ATOM 705 O O . ALA A 1 89 ? 13.116 -24.367 7.469 1.00 51.69 89 ALA A O 1
#

Organism: NCBI:txid322596

Radius of gyration: 21.58 Å; chains: 1; bounding box: 32×81×40 Å

Sequence (89 aa):
MSRRTPSHIRTTRRAPRHLAKKHPDRSCDSGKIRYRDHVAAVSALHSAATARHFAELAGHDTRRRESRIYGCAMCQGFHLTSMRELPAA

Foldseek 3Di:
DDDDDDDPPPPPPDDDPVPPPPDPDLADPVRFGFAADPVSVVVVQVVLVVVCVVCVVVVHDDPSQWADWDADPRVRGIGTDNDNDDPDD

pLDDT: mean 76.78, std 15.19, range [43.84, 92.75]

Secondary structure (DSSP, 8-state):
---PPP-------PPPGGG------SB-TTSSBPBSSHHHHHHHHHHHHHHHHHHHHHT---S----EEEEETTTTEEEEES-------